Protein AF-A0AAV4C6N2-F1 (afdb_monomer_lite)

pLDDT: mean 76.66, std 11.69, range [44.59, 93.38]

Organism: NCBI:txid259542

Sequence (146 aa):
MDFPQVPILGSDDEKALKLAMALAFPQAPRVTCTRHYFSHSLADKVVLPKQEQQHFITQIFGDSGIIAHGVDQMDIADRIQHMAESIENRSVQKLIELMSPLLVENAKGLERPGLHFACPLWTNNNFESLNQFLKQALSWRSLKLI

Structure (mmCIF, N/CA/C/O backbone):
data_AF-A0AAV4C6N2-F1
#
_entry.id   AF-A0AAV4C6N2-F1
#
loop_
_atom_site.group_PDB
_atom_site.id
_atom_site.type_symbol
_atom_site.label_atom_id
_atom_site.label_alt_id
_atom_site.label_comp_id
_atom_site.label_asym_id
_atom_site.label_entity_id
_atom_site.label_seq_id
_atom_site.pdbx_PDB_ins_code
_atom_site.Cartn_x
_atom_site.Cartn_y
_atom_site.Cartn_z
_atom_site.occupancy
_atom_site.B_iso_or_equiv
_atom_site.auth_seq_id
_atom_site.auth_comp_id
_atom_site.auth_asym_id
_atom_site.auth_atom_id
_atom_site.pdbx_PDB_model_num
ATOM 1 N N . MET A 1 1 ? 5.198 -5.977 -31.277 1.00 44.59 1 MET A N 1
ATOM 2 C CA . MET A 1 1 ? 4.807 -5.716 -29.879 1.00 44.59 1 MET A CA 1
ATOM 3 C C . MET A 1 1 ? 6.078 -5.808 -29.067 1.00 44.59 1 MET A C 1
ATOM 5 O O . MET A 1 1 ? 6.596 -6.908 -28.919 1.00 44.59 1 MET A O 1
ATOM 9 N N . ASP A 1 2 ? 6.620 -4.673 -28.643 1.00 49.69 2 ASP A N 1
ATOM 10 C CA . ASP A 1 2 ? 7.798 -4.653 -27.780 1.00 49.69 2 ASP A CA 1
ATOM 11 C C . ASP A 1 2 ? 7.346 -4.983 -26.359 1.00 49.69 2 ASP A C 1
ATOM 13 O O . ASP A 1 2 ? 6.669 -4.191 -25.707 1.00 49.69 2 ASP A O 1
ATOM 17 N N . PHE A 1 3 ? 7.647 -6.198 -25.900 1.00 52.88 3 PHE A N 1
ATOM 18 C CA . PHE A 1 3 ? 7.467 -6.546 -24.495 1.00 52.88 3 PHE A CA 1
ATOM 19 C C . PHE A 1 3 ? 8.414 -5.681 -23.651 1.00 52.88 3 PHE A C 1
ATOM 21 O O . PHE A 1 3 ? 9.557 -5.463 -24.069 1.00 52.88 3 PHE A O 1
ATOM 28 N N . PRO A 1 4 ? 7.998 -5.204 -22.462 1.00 54.34 4 PRO A N 1
ATOM 29 C CA . PRO A 1 4 ? 8.933 -4.566 -21.547 1.00 54.34 4 PRO A CA 1
ATOM 30 C C . PRO A 1 4 ? 10.078 -5.549 -21.269 1.00 54.34 4 PRO A C 1
ATOM 32 O O . PRO A 1 4 ? 9.849 -6.653 -20.782 1.00 54.34 4 PRO A O 1
ATOM 35 N N . GLN A 1 5 ? 11.312 -5.161 -21.609 1.00 67.81 5 GLN A N 1
ATOM 36 C CA . GLN A 1 5 ? 12.485 -6.046 -21.538 1.00 67.81 5 GLN A CA 1
ATOM 37 C C . GLN A 1 5 ? 12.843 -6.485 -20.107 1.00 67.81 5 GLN A C 1
ATOM 39 O O . GLN A 1 5 ? 13.696 -7.350 -19.926 1.00 67.81 5 GLN A O 1
ATOM 44 N N . VAL A 1 6 ? 12.197 -5.909 -19.087 1.00 72.44 6 VAL A N 1
ATOM 45 C CA . VAL A 1 6 ? 12.435 -6.225 -17.678 1.00 72.44 6 VAL A CA 1
ATOM 46 C C . VAL A 1 6 ? 11.088 -6.381 -16.957 1.00 72.44 6 VAL A C 1
ATOM 48 O O . VAL A 1 6 ? 10.263 -5.466 -17.046 1.00 72.44 6 VAL A O 1
ATOM 51 N N . PRO A 1 7 ? 10.847 -7.501 -16.245 1.00 77.69 7 PRO A N 1
ATOM 52 C CA . PRO A 1 7 ? 9.608 -7.712 -15.503 1.00 77.69 7 PRO A CA 1
ATOM 53 C C . PRO A 1 7 ? 9.474 -6.717 -14.345 1.00 77.69 7 PRO A C 1
ATOM 55 O O . PRO A 1 7 ? 10.469 -6.218 -13.819 1.00 77.69 7 PRO A O 1
ATOM 58 N N . ILE A 1 8 ? 8.237 -6.465 -13.921 1.00 78.94 8 ILE A N 1
ATOM 59 C CA . ILE A 1 8 ? 7.955 -5.770 -12.661 1.00 78.94 8 ILE A CA 1
ATOM 60 C C . ILE A 1 8 ? 7.760 -6.799 -11.572 1.00 78.94 8 ILE A C 1
ATOM 62 O O . ILE A 1 8 ? 7.067 -7.799 -11.762 1.00 78.94 8 ILE A O 1
ATOM 66 N N . LEU A 1 9 ? 8.358 -6.521 -10.424 1.00 84.44 9 LEU A N 1
ATOM 67 C CA . LEU A 1 9 ? 8.285 -7.388 -9.267 1.00 84.44 9 LEU A CA 1
ATOM 68 C C . LEU A 1 9 ? 7.358 -6.766 -8.230 1.00 84.44 9 LEU A C 1
ATOM 70 O O . LEU A 1 9 ? 7.614 -5.673 -7.729 1.00 84.44 9 LEU A O 1
ATOM 74 N N . GLY A 1 10 ? 6.268 -7.465 -7.936 1.00 82.31 10 GLY A N 1
ATOM 75 C CA . GLY A 1 10 ? 5.329 -7.087 -6.891 1.00 82.31 10 GLY A CA 1
ATOM 76 C C . GLY A 1 10 ? 5.561 -7.904 -5.628 1.00 82.31 10 GLY A C 1
ATOM 77 O O . GLY A 1 10 ? 5.732 -9.121 -5.711 1.00 82.31 10 GLY A O 1
ATOM 78 N N . SER A 1 11 ? 5.547 -7.262 -4.462 1.00 84.69 11 SER A N 1
ATOM 79 C CA . SER A 1 11 ? 5.612 -7.960 -3.176 1.00 84.69 11 SER A CA 1
ATOM 80 C C . SER A 1 11 ? 4.870 -7.233 -2.065 1.00 84.69 11 SER A C 1
ATOM 82 O O . SER A 1 11 ? 4.560 -6.050 -2.175 1.00 84.69 11 SER A O 1
ATOM 84 N N . ASP A 1 12 ? 4.661 -7.906 -0.938 1.00 82.56 12 ASP A N 1
ATOM 85 C CA . ASP A 1 12 ? 4.350 -7.216 0.315 1.00 82.56 12 ASP A CA 1
ATOM 86 C C . ASP A 1 12 ? 5.583 -6.437 0.825 1.00 82.56 12 ASP A C 1
ATOM 88 O O . ASP A 1 12 ? 6.692 -6.568 0.287 1.00 82.56 12 ASP A O 1
ATOM 92 N N . ASP A 1 13 ? 5.401 -5.586 1.841 1.00 79.31 13 ASP A N 1
ATOM 93 C CA . ASP A 1 13 ? 6.483 -4.780 2.430 1.00 79.31 13 ASP A CA 1
ATOM 94 C C . ASP A 1 13 ? 7.396 -5.621 3.340 1.00 79.31 13 ASP A C 1
ATOM 96 O O . ASP A 1 13 ? 7.470 -5.426 4.551 1.00 79.31 13 ASP A O 1
ATOM 100 N N . GLU A 1 14 ? 8.084 -6.602 2.754 1.00 83.19 14 GLU A N 1
ATOM 101 C CA . GLU A 1 14 ? 8.991 -7.489 3.473 1.00 83.19 14 GLU A CA 1
ATOM 102 C C . GLU A 1 14 ? 10.451 -7.201 3.107 1.00 83.19 14 GLU A C 1
ATOM 104 O O . GLU A 1 14 ? 10.887 -7.364 1.963 1.00 83.19 14 GLU A O 1
ATOM 109 N N . LYS A 1 15 ? 11.245 -6.797 4.105 1.00 83.88 15 LYS A N 1
ATOM 110 C CA . LYS A 1 15 ? 12.639 -6.369 3.913 1.00 83.88 15 LYS A CA 1
ATOM 111 C C . LYS A 1 15 ? 13.504 -7.431 3.229 1.00 83.88 15 LYS A C 1
ATOM 113 O O . LYS A 1 15 ? 14.276 -7.096 2.333 1.00 83.88 15 LYS A O 1
ATOM 118 N N . ALA A 1 16 ? 13.392 -8.692 3.650 1.00 87.50 16 ALA A N 1
ATOM 119 C CA . ALA A 1 16 ? 14.188 -9.785 3.094 1.00 87.50 16 ALA A CA 1
ATOM 120 C C . ALA A 1 16 ? 13.874 -10.003 1.608 1.00 87.50 16 ALA A C 1
ATOM 122 O O . ALA A 1 16 ? 14.786 -10.085 0.785 1.00 87.50 16 ALA A O 1
ATOM 123 N N . LEU A 1 17 ? 12.587 -9.999 1.256 1.00 87.50 17 LEU A N 1
ATOM 124 C CA . LEU A 1 17 ? 12.138 -10.168 -0.117 1.00 87.50 17 LEU A CA 1
ATOM 125 C C . LEU A 1 17 ? 12.560 -8.982 -0.997 1.00 87.50 17 LEU A C 1
ATOM 127 O O . LEU A 1 17 ? 13.098 -9.187 -2.083 1.00 87.50 17 LEU A O 1
ATOM 131 N N . LYS A 1 18 ? 12.428 -7.742 -0.500 1.00 86.75 18 LYS A N 1
ATOM 132 C CA . LYS A 1 18 ? 12.909 -6.525 -1.185 1.00 86.75 18 LYS A CA 1
ATOM 133 C 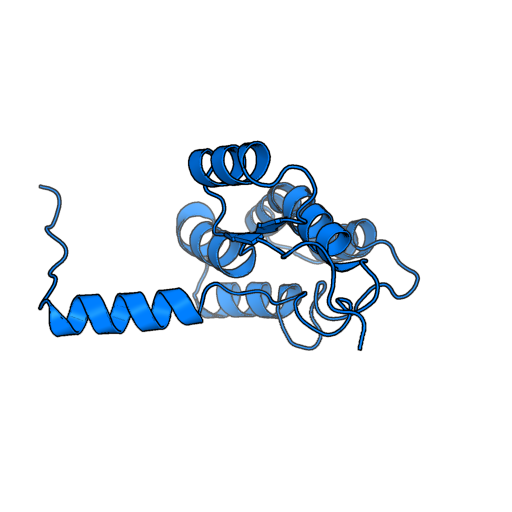C . LYS A 1 18 ? 14.399 -6.586 -1.516 1.00 86.75 18 LYS A C 1
ATOM 135 O O . LYS A 1 18 ? 14.792 -6.185 -2.614 1.00 86.75 18 LYS A O 1
ATOM 140 N N . LEU A 1 19 ? 15.216 -7.091 -0.591 1.00 88.69 19 LEU A N 1
A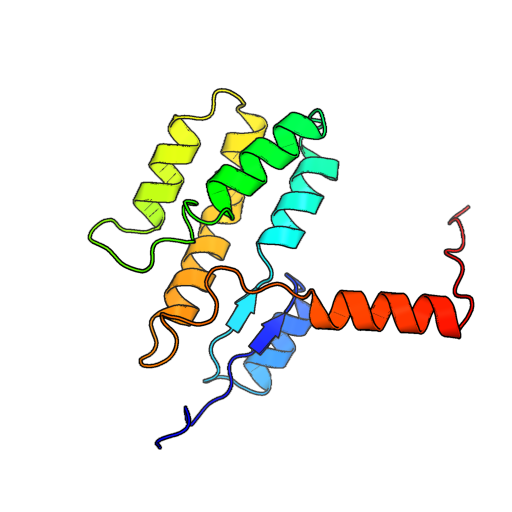TOM 141 C CA . LEU A 1 19 ? 16.653 -7.282 -0.802 1.00 88.69 19 LEU A CA 1
ATOM 142 C C . LEU A 1 19 ? 16.932 -8.386 -1.824 1.00 88.69 19 LEU A C 1
ATOM 144 O O . LEU A 1 19 ? 17.711 -8.166 -2.747 1.00 88.69 19 LEU A O 1
ATOM 148 N N . ALA A 1 20 ? 16.271 -9.539 -1.705 1.00 91.75 20 ALA A N 1
ATOM 149 C CA . ALA A 1 20 ? 16.436 -10.647 -2.644 1.00 91.75 20 ALA A CA 1
ATOM 150 C C . ALA A 1 20 ? 16.079 -10.235 -4.081 1.00 91.75 20 ALA A C 1
ATOM 152 O O . ALA A 1 20 ? 16.844 -10.496 -5.008 1.00 91.75 20 ALA A O 1
ATOM 153 N N . MET A 1 21 ? 14.967 -9.517 -4.261 1.00 90.19 21 MET A N 1
ATOM 154 C CA . MET A 1 21 ? 14.561 -8.982 -5.562 1.00 90.19 21 MET A CA 1
ATOM 155 C C . MET A 1 21 ? 15.558 -7.953 -6.102 1.00 90.19 21 MET A C 1
ATOM 157 O O . MET A 1 21 ? 15.874 -7.991 -7.286 1.00 90.19 21 MET A O 1
ATOM 161 N N . ALA A 1 22 ? 16.093 -7.068 -5.250 1.00 89.12 22 ALA A N 1
ATOM 162 C CA . ALA A 1 22 ? 17.104 -6.090 -5.660 1.00 89.12 22 ALA A CA 1
ATOM 163 C C . ALA A 1 22 ? 18.399 -6.753 -6.148 1.00 89.12 22 ALA A C 1
ATOM 165 O O . ALA A 1 22 ? 19.011 -6.287 -7.104 1.00 89.12 22 ALA A O 1
ATOM 166 N N . LEU A 1 23 ? 18.812 -7.835 -5.482 1.00 92.50 23 LEU A N 1
ATOM 167 C CA . LEU A 1 23 ? 20.009 -8.594 -5.833 1.00 92.50 23 LEU A CA 1
ATOM 168 C C . LEU A 1 23 ? 19.813 -9.403 -7.119 1.00 92.50 23 LEU A C 1
ATOM 170 O O . LEU A 1 23 ? 20.698 -9.418 -7.969 1.00 92.50 23 LEU A O 1
ATOM 174 N N . ALA A 1 24 ? 18.662 -10.064 -7.268 1.00 93.38 24 ALA A N 1
ATOM 175 C CA . ALA A 1 24 ? 18.375 -10.921 -8.417 1.00 93.38 24 ALA A CA 1
ATOM 176 C C . ALA A 1 24 ? 18.005 -10.129 -9.683 1.00 93.38 24 ALA A C 1
ATOM 178 O O . ALA A 1 24 ? 18.342 -10.542 -10.791 1.00 93.38 24 ALA A O 1
ATOM 179 N N . PHE A 1 25 ? 17.326 -8.988 -9.528 1.00 90.31 25 PHE A N 1
ATOM 180 C CA . PHE A 1 25 ? 16.786 -8.191 -10.629 1.00 90.31 25 PHE A CA 1
ATOM 181 C C . PHE A 1 25 ? 17.018 -6.686 -10.400 1.00 90.31 25 PHE A C 1
ATOM 183 O O . PHE A 1 25 ? 16.067 -5.922 -10.225 1.00 90.31 25 PHE A O 1
ATOM 190 N N . PRO A 1 26 ? 18.274 -6.212 -10.437 1.00 88.19 26 PRO A N 1
ATOM 191 C CA . PRO A 1 26 ? 18.624 -4.837 -10.061 1.00 88.19 26 PRO A CA 1
ATOM 192 C C . PRO A 1 26 ? 17.991 -3.755 -10.950 1.00 88.19 26 PRO A C 1
ATOM 194 O O . PRO A 1 26 ? 17.881 -2.605 -10.537 1.00 88.19 26 PRO A O 1
ATOM 197 N N . GLN A 1 27 ? 17.573 -4.105 -12.170 1.00 85.44 27 GLN A N 1
ATOM 198 C CA . GLN A 1 27 ? 16.941 -3.180 -13.122 1.00 85.44 27 GLN A CA 1
ATOM 199 C C . GLN A 1 27 ? 15.405 -3.270 -13.136 1.00 85.44 27 GLN A C 1
ATOM 201 O O . GLN A 1 27 ? 14.742 -2.473 -13.819 1.00 85.44 27 GLN A O 1
ATOM 206 N N . ALA A 1 28 ? 14.834 -4.248 -12.422 1.00 85.50 28 ALA A N 1
ATOM 207 C CA . ALA A 1 28 ? 13.395 -4.453 -12.364 1.00 85.50 28 ALA A CA 1
ATOM 208 C C . ALA A 1 28 ? 12.743 -3.398 -11.462 1.00 85.50 28 ALA A C 1
ATOM 210 O O . ALA A 1 28 ? 13.185 -3.206 -10.325 1.00 85.50 28 ALA A O 1
ATOM 211 N N . PRO A 1 29 ? 11.681 -2.718 -11.927 1.00 79.00 29 PRO A N 1
ATOM 212 C CA . PRO A 1 29 ? 10.852 -1.919 -11.046 1.00 79.00 29 PRO A CA 1
ATOM 213 C C . PRO A 1 29 ? 10.222 -2.824 -10.004 1.00 79.00 29 PRO A C 1
ATOM 215 O O . PRO A 1 29 ? 9.858 -3.972 -10.279 1.00 79.00 29 PRO A O 1
ATOM 218 N N . ARG A 1 30 ? 10.064 -2.269 -8.811 1.00 82.38 30 ARG A N 1
ATOM 219 C CA . ARG A 1 30 ? 9.431 -2.955 -7.699 1.00 82.38 30 ARG A CA 1
ATOM 220 C C . ARG A 1 30 ? 8.198 -2.177 -7.302 1.00 82.38 30 ARG A C 1
ATOM 222 O O . ARG A 1 30 ? 8.235 -0.951 -7.254 1.00 82.38 30 ARG A O 1
ATOM 229 N N . VAL A 1 31 ? 7.134 -2.902 -7.007 1.00 80.19 31 VAL A N 1
ATOM 230 C CA . VAL A 1 31 ? 5.899 -2.344 -6.469 1.00 80.19 31 VAL A CA 1
ATOM 231 C C . VAL A 1 31 ? 5.557 -3.087 -5.187 1.00 80.19 31 VAL A C 1
ATOM 233 O O . VAL A 1 31 ? 5.633 -4.312 -5.115 1.00 80.19 31 VAL A O 1
ATOM 236 N N . THR A 1 32 ? 5.233 -2.338 -4.143 1.00 81.06 32 THR A N 1
ATOM 237 C CA . THR A 1 32 ? 4.829 -2.901 -2.853 1.00 81.06 32 THR A CA 1
ATOM 238 C C . THR A 1 32 ? 3.303 -2.937 -2.770 1.00 81.06 32 THR A C 1
ATOM 240 O O . THR A 1 32 ? 2.652 -1.991 -3.208 1.00 81.06 32 THR A O 1
ATOM 243 N N . CYS A 1 33 ? 2.691 -3.958 -2.167 1.00 82.38 33 CYS A N 1
ATOM 244 C CA . CYS A 1 33 ? 1.258 -3.917 -1.873 1.00 82.38 33 CYS A CA 1
ATOM 245 C C . CYS A 1 33 ? 0.967 -2.914 -0.742 1.00 82.38 33 CYS A C 1
ATOM 247 O O . CYS A 1 33 ? 0.947 -3.248 0.444 1.00 82.38 33 CYS A O 1
ATOM 249 N N . THR A 1 34 ? 0.730 -1.655 -1.102 1.00 78.44 34 THR A N 1
ATOM 250 C CA . THR A 1 34 ? 0.466 -0.576 -0.139 1.00 78.44 34 THR A CA 1
ATOM 251 C C . THR A 1 34 ? -0.934 -0.659 0.465 1.00 78.44 34 THR A C 1
ATOM 253 O O . THR A 1 34 ? -1.122 -0.259 1.613 1.00 78.44 34 THR A O 1
ATOM 256 N N . ARG A 1 35 ? -1.908 -1.255 -0.236 1.00 80.56 35 ARG A N 1
ATOM 257 C CA . ARG A 1 35 ? -3.272 -1.452 0.284 1.00 80.56 35 ARG A CA 1
ATOM 258 C C . ARG A 1 35 ? -3.311 -2.391 1.492 1.00 80.56 35 ARG A C 1
ATOM 260 O O . ARG A 1 35 ? -3.943 -2.050 2.493 1.00 80.56 35 ARG A O 1
ATOM 267 N N . HIS A 1 36 ? -2.631 -3.541 1.433 1.00 77.69 36 HIS A N 1
ATOM 268 C CA . HIS A 1 36 ? -2.561 -4.464 2.574 1.00 77.69 36 HIS A CA 1
ATOM 269 C C . HIS A 1 36 ? -1.783 -3.863 3.736 1.00 77.69 36 HIS A C 1
ATOM 271 O O . HIS A 1 36 ? -2.239 -3.933 4.876 1.00 77.69 36 HIS A O 1
ATOM 277 N N . TYR A 1 37 ? -0.668 -3.189 3.449 1.00 78.62 37 TYR A N 1
ATOM 278 C CA . TYR A 1 37 ? 0.107 -2.504 4.477 1.00 78.62 37 TYR A CA 1
ATOM 279 C C . TYR A 1 37 ? -0.721 -1.448 5.235 1.00 78.62 37 TYR A C 1
ATOM 281 O O . TYR A 1 37 ? -0.693 -1.413 6.469 1.00 78.62 37 TYR A O 1
ATOM 289 N N . PHE A 1 38 ? -1.498 -0.623 4.520 1.00 81.94 38 PHE A N 1
ATOM 290 C CA . PHE A 1 38 ? -2.366 0.380 5.146 1.00 81.94 38 PHE A CA 1
ATOM 291 C C . PHE A 1 38 ? -3.511 -0.262 5.927 1.00 81.94 38 PHE A C 1
ATOM 293 O O . PHE A 1 38 ? -3.765 0.131 7.061 1.00 81.94 38 PHE A O 1
ATOM 300 N N . SER A 1 39 ? -4.167 -1.275 5.354 1.00 79.50 39 SER A N 1
ATOM 301 C CA . SER A 1 39 ? -5.303 -1.954 5.991 1.00 79.50 39 SER A CA 1
ATOM 302 C C . SER A 1 39 ? -4.896 -2.618 7.310 1.00 79.50 39 SER A C 1
ATOM 304 O O . SER A 1 39 ? -5.567 -2.427 8.322 1.00 79.50 39 SER A O 1
ATOM 306 N N . HIS A 1 40 ? -3.760 -3.325 7.335 1.00 79.69 40 HIS A N 1
ATOM 307 C CA . HIS A 1 40 ? -3.212 -3.888 8.571 1.00 79.69 40 HIS A CA 1
ATOM 308 C C . HIS A 1 40 ? -2.800 -2.793 9.557 1.00 79.69 40 HIS A C 1
ATOM 310 O O . HIS A 1 40 ? -3.147 -2.854 10.732 1.00 79.69 40 HIS A O 1
ATOM 316 N N . SER A 1 41 ? -2.126 -1.740 9.089 1.00 80.81 41 SER A N 1
ATOM 317 C CA . SER A 1 41 ? -1.700 -0.653 9.974 1.00 80.81 41 SER A CA 1
ATOM 318 C C . SER A 1 41 ? -2.876 0.112 10.593 1.00 80.81 41 SER A C 1
ATOM 320 O O . SER A 1 41 ? -2.786 0.509 11.752 1.00 80.81 41 SER A O 1
ATOM 322 N N . LEU A 1 42 ? -3.987 0.293 9.873 1.00 78.44 42 LEU A N 1
ATOM 323 C CA . LEU A 1 42 ? -5.212 0.879 10.422 1.00 78.44 42 LEU A CA 1
ATOM 324 C C . LEU A 1 42 ? -5.843 -0.015 11.493 1.00 78.44 42 LEU A C 1
ATOM 326 O O . LEU A 1 42 ? -6.225 0.486 12.553 1.00 78.44 42 LEU A O 1
ATOM 330 N N . ALA A 1 43 ? -5.931 -1.320 11.226 1.00 77.94 43 ALA A N 1
ATOM 331 C CA . ALA A 1 43 ? -6.503 -2.289 12.153 1.00 77.94 43 ALA A CA 1
ATOM 332 C C . ALA A 1 43 ? -5.671 -2.425 13.439 1.00 77.94 43 ALA A C 1
ATOM 334 O O . ALA A 1 43 ? -6.237 -2.432 14.532 1.00 77.94 43 ALA A O 1
ATOM 335 N N . ASP A 1 44 ? -4.343 -2.470 13.311 1.00 78.00 44 ASP A N 1
ATOM 336 C CA . ASP A 1 44 ? -3.441 -2.774 14.424 1.00 78.00 44 ASP A CA 1
ATOM 337 C C . ASP A 1 44 ? -3.014 -1.530 15.214 1.00 78.00 44 ASP A C 1
ATOM 339 O O . ASP A 1 44 ? -2.791 -1.613 16.422 1.00 78.00 44 ASP A O 1
ATOM 343 N N . LYS A 1 45 ? -2.863 -0.371 14.552 1.00 77.06 45 LYS A N 1
ATOM 344 C CA . LYS A 1 45 ? -2.212 0.812 15.151 1.00 77.06 45 LYS A CA 1
ATOM 345 C C . LYS A 1 45 ? -3.149 1.985 15.425 1.00 77.06 45 LYS A C 1
ATOM 347 O O . LYS A 1 45 ? -2.787 2.838 16.232 1.00 77.06 45 LYS A O 1
ATOM 352 N N . VAL A 1 46 ? -4.305 2.072 14.757 1.00 76.00 46 VAL A N 1
ATOM 353 C CA . VAL A 1 46 ? -5.141 3.292 14.782 1.00 76.00 46 VAL A CA 1
ATOM 354 C C . VAL A 1 46 ? -6.511 3.095 15.451 1.00 76.00 46 VAL A C 1
ATOM 356 O O . VAL A 1 46 ? -7.168 4.081 15.752 1.00 76.00 46 VAL A O 1
ATOM 359 N N . VAL A 1 47 ? -6.910 1.860 15.788 1.00 78.12 47 VAL A N 1
ATOM 360 C CA . VAL A 1 47 ? -8.152 1.516 16.529 1.00 78.12 47 VAL A CA 1
ATOM 361 C C . VAL A 1 47 ? -9.362 2.350 16.079 1.00 78.12 47 VAL A C 1
ATOM 363 O O . VAL A 1 47 ? -9.970 3.088 16.850 1.00 78.12 47 VAL A O 1
ATOM 366 N N . LEU A 1 48 ? -9.709 2.236 14.798 1.00 82.50 48 LEU A N 1
ATOM 367 C CA . LEU A 1 48 ? -10.893 2.884 14.230 1.00 82.50 48 LEU A CA 1
ATOM 368 C C . LEU A 1 48 ? -12.044 1.899 14.040 1.00 82.50 48 LEU A C 1
ATOM 370 O O . LEU A 1 48 ? -11.799 0.708 13.811 1.00 82.50 48 LEU A O 1
ATOM 374 N N . PRO A 1 49 ? -13.298 2.376 14.014 1.00 86.00 49 PRO A N 1
ATOM 375 C CA . PRO A 1 49 ? -14.412 1.602 13.488 1.00 86.00 49 PRO A CA 1
ATOM 376 C C . PRO A 1 49 ? -14.128 1.123 12.059 1.00 86.00 49 PRO A C 1
ATOM 378 O O . PRO A 1 49 ? -13.589 1.862 11.235 1.00 86.00 49 PRO A O 1
ATOM 381 N N . LYS A 1 50 ? -14.548 -0.103 11.721 1.00 83.50 50 LYS A N 1
ATOM 382 C CA . LYS A 1 50 ? -14.334 -0.683 10.378 1.00 83.50 50 LYS A CA 1
ATOM 383 C C . LYS A 1 50 ? -14.838 0.212 9.241 1.00 83.50 50 LYS A C 1
ATOM 385 O O . LYS A 1 50 ? -14.232 0.246 8.177 1.00 83.50 50 LYS A O 1
ATOM 390 N N . GLN A 1 51 ? -15.937 0.929 9.466 1.00 87.12 51 GLN A N 1
ATOM 391 C CA . GLN A 1 51 ? -16.514 1.836 8.477 1.00 87.12 51 GLN A CA 1
ATOM 392 C C . GLN A 1 51 ? -15.589 3.024 8.178 1.00 87.12 51 GLN A C 1
ATOM 394 O O . GLN A 1 51 ? -15.408 3.372 7.014 1.00 87.12 51 GLN A O 1
ATOM 399 N N . GLU A 1 52 ? -14.949 3.593 9.201 1.00 85.44 52 GLU A N 1
ATOM 400 C CA . GLU A 1 52 ? -13.961 4.665 9.034 1.00 85.44 52 GLU A CA 1
ATOM 401 C C . GLU A 1 52 ? -12.682 4.149 8.374 1.00 85.44 52 GLU A C 1
ATOM 403 O O . GLU A 1 52 ? -12.155 4.788 7.468 1.00 85.44 52 GLU A O 1
ATOM 408 N N . GLN A 1 53 ? -12.221 2.949 8.745 1.00 84.69 53 GLN A N 1
ATOM 409 C CA . GLN A 1 53 ? -11.084 2.316 8.065 1.00 84.69 53 GLN A CA 1
ATOM 410 C C . GLN A 1 53 ? -11.354 2.174 6.562 1.00 84.69 53 GLN A C 1
ATOM 412 O O . GLN A 1 53 ? -10.524 2.556 5.738 1.00 84.69 53 GLN A O 1
ATOM 417 N N . GLN A 1 54 ? -12.539 1.673 6.198 1.00 85.38 54 GLN A N 1
ATOM 418 C CA . GLN A 1 54 ? -12.934 1.514 4.802 1.00 85.38 54 GLN A CA 1
ATOM 419 C C . GLN A 1 54 ? -13.058 2.861 4.081 1.00 85.38 54 GLN A C 1
ATOM 421 O O . GLN A 1 54 ? -12.703 2.951 2.904 1.00 85.38 54 GLN A O 1
ATOM 426 N N . HIS A 1 55 ? -13.528 3.903 4.771 1.00 87.69 55 HIS A N 1
ATOM 427 C CA . HIS A 1 55 ? -13.575 5.257 4.230 1.00 87.69 55 HIS A CA 1
ATOM 428 C C . HIS A 1 55 ? -12.173 5.740 3.829 1.00 87.69 55 HIS A C 1
ATOM 430 O O . HIS A 1 55 ? -11.965 6.065 2.660 1.00 87.69 55 HIS A O 1
ATOM 436 N N . PHE A 1 56 ? -11.189 5.668 4.732 1.00 84.44 56 PHE A N 1
ATOM 437 C CA . PHE A 1 56 ? -9.809 6.076 4.435 1.00 84.44 56 PHE A CA 1
ATOM 438 C C . PHE A 1 56 ? -9.148 5.210 3.358 1.00 84.44 56 PHE A C 1
ATOM 440 O O . PHE A 1 56 ? -8.487 5.730 2.460 1.00 84.44 56 PHE A O 1
ATOM 447 N N . ILE A 1 57 ? -9.361 3.889 3.392 1.00 84.38 57 ILE A N 1
ATOM 448 C CA . ILE A 1 57 ? -8.871 2.986 2.340 1.00 84.38 57 ILE A CA 1
ATOM 449 C C . ILE A 1 57 ? -9.433 3.404 0.977 1.00 84.38 57 ILE A C 1
A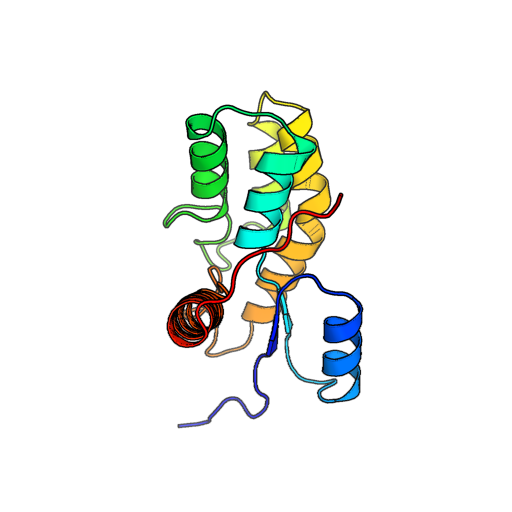TOM 451 O O . ILE A 1 57 ? -8.702 3.409 -0.006 1.00 84.38 57 ILE A O 1
ATOM 455 N N . THR A 1 58 ? -10.710 3.776 0.904 1.00 84.38 58 THR A N 1
ATOM 456 C CA . THR A 1 58 ? -11.352 4.178 -0.356 1.00 84.38 58 THR A CA 1
ATOM 457 C C . THR A 1 58 ? -10.868 5.551 -0.829 1.00 84.38 58 THR A C 1
ATOM 459 O O . THR A 1 58 ? -10.677 5.744 -2.024 1.00 84.38 58 THR A O 1
ATOM 462 N N . GLN A 1 59 ? -10.597 6.493 0.078 1.00 83.12 59 GLN A N 1
ATOM 463 C CA . GLN A 1 59 ? -10.023 7.794 -0.291 1.00 83.12 59 GLN A CA 1
ATOM 464 C C . GLN A 1 59 ? -8.619 7.672 -0.898 1.00 83.12 59 GLN A C 1
ATOM 466 O O . GLN A 1 59 ? -8.273 8.408 -1.820 1.00 83.12 59 GLN A O 1
ATOM 471 N N . ILE A 1 60 ? -7.810 6.725 -0.419 1.00 79.00 60 ILE A N 1
ATOM 472 C CA . ILE A 1 60 ? -6.458 6.516 -0.946 1.00 79.00 60 ILE A CA 1
ATOM 473 C C . ILE A 1 60 ? -6.496 5.621 -2.186 1.00 79.00 60 ILE A C 1
ATOM 475 O O . ILE A 1 60 ? -5.976 6.009 -3.229 1.00 79.00 60 ILE A O 1
ATOM 479 N N . PHE A 1 61 ? -7.124 4.447 -2.072 1.00 79.94 61 PHE A N 1
ATOM 480 C CA . PHE A 1 61 ? -7.044 3.333 -3.024 1.00 79.94 61 PHE A CA 1
ATOM 481 C C . PHE A 1 61 ? -8.347 3.060 -3.798 1.00 79.94 61 PHE A C 1
ATOM 483 O O . PHE A 1 61 ? -8.463 2.013 -4.429 1.00 79.94 61 PHE A O 1
ATOM 490 N N . GLY A 1 62 ? -9.365 3.914 -3.708 1.00 75.50 62 GLY A N 1
ATOM 491 C CA . GLY A 1 62 ? -10.589 3.776 -4.505 1.00 75.50 62 GLY A CA 1
ATOM 492 C C . GLY A 1 62 ? -10.395 4.213 -5.957 1.00 75.50 62 GLY A C 1
ATOM 493 O O . GLY A 1 62 ? -9.352 4.754 -6.311 1.00 75.50 62 GLY A O 1
ATOM 494 N N . ASP A 1 63 ? -11.426 4.032 -6.784 1.00 71.31 63 ASP A N 1
ATOM 495 C CA . ASP A 1 63 ? -11.401 4.360 -8.223 1.00 71.31 63 ASP A CA 1
ATOM 496 C C . ASP A 1 63 ? -11.166 5.855 -8.509 1.00 71.31 63 ASP A C 1
ATOM 498 O O . ASP A 1 63 ? -10.662 6.222 -9.565 1.00 71.31 63 ASP A O 1
ATOM 502 N N . SER A 1 64 ? -11.500 6.718 -7.546 1.00 68.00 64 SER A N 1
ATOM 503 C CA . SER A 1 64 ? -11.212 8.159 -7.543 1.00 68.00 64 SER A CA 1
ATOM 504 C C . SER A 1 64 ? -10.186 8.547 -6.470 1.00 68.00 64 SER A C 1
ATOM 506 O O . SER A 1 64 ? -10.165 9.682 -5.994 1.00 68.00 64 SER A O 1
ATOM 508 N N . GLY A 1 65 ? -9.405 7.576 -5.995 1.00 70.25 65 GLY A N 1
ATOM 509 C CA . GLY A 1 65 ? -8.443 7.760 -4.920 1.00 70.25 65 GLY A CA 1
ATOM 510 C C . GLY A 1 65 ? -7.167 8.469 -5.373 1.00 70.25 65 GLY A C 1
ATOM 511 O O . GLY A 1 65 ? -6.914 8.686 -6.562 1.00 70.25 65 GLY A O 1
ATOM 512 N N . ILE A 1 66 ? -6.308 8.805 -4.412 1.00 72.06 66 ILE A N 1
ATOM 513 C CA . ILE A 1 66 ? -5.033 9.494 -4.678 1.00 72.06 66 ILE A CA 1
ATOM 514 C C . ILE A 1 66 ? -4.165 8.728 -5.666 1.00 72.06 66 ILE A C 1
ATOM 516 O O . ILE A 1 66 ? -3.554 9.317 -6.549 1.00 72.06 66 ILE A O 1
ATOM 520 N N . ILE A 1 67 ? -4.135 7.408 -5.560 1.00 71.00 67 ILE A N 1
ATOM 521 C CA . ILE A 1 67 ? -3.315 6.600 -6.460 1.00 71.00 67 ILE A CA 1
ATOM 522 C C . ILE A 1 67 ? -3.999 6.312 -7.805 1.00 71.00 67 ILE A C 1
ATOM 524 O O . ILE A 1 67 ? -3.314 5.918 -8.740 1.00 71.00 67 ILE A O 1
ATOM 528 N N . ALA A 1 68 ? -5.317 6.511 -7.938 1.00 62.28 68 ALA A N 1
ATOM 529 C CA . ALA A 1 68 ? -6.065 6.125 -9.140 1.00 62.28 68 ALA A CA 1
ATOM 530 C C . ALA A 1 68 ? -5.836 7.061 -10.334 1.00 62.28 68 ALA A C 1
ATOM 532 O O . ALA A 1 68 ? -5.801 6.612 -11.479 1.00 62.28 68 ALA A O 1
ATOM 533 N N . HIS A 1 69 ? -5.635 8.353 -10.077 1.00 57.50 69 HIS A N 1
ATOM 534 C CA . HIS A 1 69 ? -5.310 9.311 -11.129 1.00 57.50 69 HIS A CA 1
ATOM 535 C C . HIS A 1 69 ? -3.800 9.302 -11.364 1.00 57.50 69 HIS A C 1
ATOM 537 O O . HIS A 1 69 ? -3.038 9.871 -10.580 1.00 57.50 69 HIS A O 1
ATOM 543 N N . GLY A 1 70 ? -3.370 8.598 -12.410 1.00 55.34 70 GLY A N 1
ATOM 544 C CA . GLY A 1 70 ? -1.993 8.646 -12.882 1.00 55.34 70 GLY A CA 1
ATOM 545 C C . GLY A 1 70 ? -1.621 10.056 -13.346 1.00 55.34 70 GLY A C 1
ATOM 546 O O . GLY A 1 70 ? -2.364 10.659 -14.105 1.00 55.34 70 GLY A O 1
ATOM 547 N N . VAL A 1 71 ? -0.475 10.539 -12.861 1.00 51.97 71 VAL A N 1
ATOM 548 C CA . VAL A 1 71 ? 0.426 11.571 -13.424 1.00 51.97 71 VAL A CA 1
ATOM 549 C C . VAL A 1 71 ? -0.192 12.843 -14.048 1.00 51.97 71 VAL A C 1
ATOM 551 O O . VAL A 1 71 ? 0.448 13.476 -14.883 1.00 51.97 71 VAL A O 1
ATOM 554 N N . ASP A 1 72 ? -1.392 13.275 -13.664 1.00 50.88 72 ASP A N 1
ATOM 555 C CA . ASP A 1 72 ? -1.883 14.608 -14.039 1.00 50.88 72 ASP A CA 1
ATOM 556 C C . ASP A 1 72 ? -1.329 15.672 -13.079 1.00 50.88 72 ASP A C 1
ATOM 558 O O . ASP A 1 72 ? -1.610 15.612 -11.886 1.00 50.88 72 ASP A O 1
ATOM 562 N N . GLN A 1 73 ? -0.555 16.614 -13.646 1.00 49.47 73 GLN A N 1
ATOM 563 C CA . GLN A 1 73 ? -0.009 17.926 -13.209 1.00 49.47 73 GLN A CA 1
ATOM 564 C C . GLN A 1 73 ? 0.387 18.209 -11.739 1.00 49.47 73 GLN A C 1
ATOM 566 O O . GLN A 1 73 ? 1.286 19.023 -11.536 1.00 49.47 73 GLN A O 1
ATOM 571 N N . MET A 1 74 ? -0.217 17.586 -10.729 1.00 58.66 74 MET A N 1
ATOM 572 C CA . MET A 1 74 ? 0.200 17.657 -9.326 1.00 58.66 74 MET A CA 1
ATOM 573 C C . MET A 1 74 ? 1.050 16.442 -8.956 1.00 58.66 74 MET A C 1
ATOM 575 O O . MET A 1 74 ? 0.679 15.302 -9.250 1.00 58.66 74 MET A O 1
ATOM 579 N N . ASP A 1 75 ? 2.161 16.684 -8.257 1.00 77.06 75 ASP A N 1
ATOM 580 C CA . ASP A 1 75 ? 2.986 15.624 -7.679 1.00 77.06 75 ASP A CA 1
ATOM 581 C C . ASP A 1 75 ? 2.110 14.750 -6.762 1.00 77.06 75 ASP A C 1
ATOM 583 O O . ASP A 1 75 ? 1.279 15.241 -5.990 1.00 77.06 75 ASP A O 1
ATOM 587 N N . ILE A 1 76 ? 2.268 13.426 -6.839 1.00 77.62 76 ILE A N 1
ATOM 588 C CA . ILE A 1 76 ? 1.581 12.505 -5.930 1.00 77.62 76 ILE A CA 1
ATOM 589 C C . ILE A 1 76 ? 1.900 12.841 -4.467 1.00 77.62 76 ILE A C 1
ATOM 591 O O . ILE A 1 76 ? 1.039 12.670 -3.604 1.00 77.62 76 ILE A O 1
ATOM 595 N N . ALA A 1 77 ? 3.094 13.379 -4.194 1.00 79.19 77 ALA A N 1
ATOM 596 C CA . ALA A 1 77 ? 3.465 13.887 -2.880 1.00 79.19 77 ALA A CA 1
ATOM 597 C C . ALA A 1 77 ? 2.516 15.002 -2.403 1.00 79.19 77 ALA A C 1
ATOM 599 O O . ALA A 1 77 ? 1.996 14.916 -1.289 1.00 79.19 77 ALA A O 1
ATOM 600 N N . ASP A 1 78 ? 2.206 15.977 -3.263 1.00 83.06 78 ASP A N 1
ATOM 601 C CA . ASP A 1 78 ? 1.311 17.095 -2.938 1.00 83.06 78 ASP A CA 1
ATOM 602 C C . ASP A 1 78 ? -0.116 1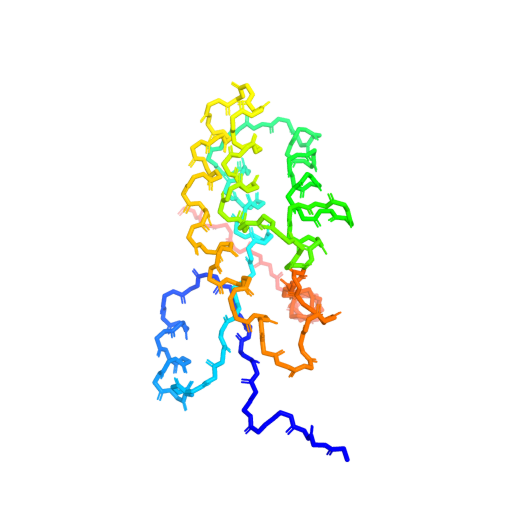6.614 -2.666 1.00 83.06 78 ASP A C 1
ATOM 604 O O . ASP A 1 78 ? -0.794 17.117 -1.768 1.00 83.06 78 ASP A O 1
ATOM 608 N N . ARG A 1 79 ? -0.581 15.608 -3.418 1.00 81.25 79 ARG A N 1
ATOM 609 C CA . ARG A 1 79 ? -1.913 15.009 -3.239 1.00 81.25 79 ARG A CA 1
ATOM 610 C C . ARG A 1 79 ? -2.018 14.236 -1.928 1.00 81.25 79 ARG A C 1
ATOM 612 O O . ARG A 1 79 ? -3.036 14.331 -1.244 1.00 81.25 79 ARG A O 1
ATOM 619 N N . ILE A 1 80 ? -0.971 13.491 -1.569 1.00 83.12 80 ILE A N 1
ATOM 620 C CA . ILE A 1 80 ? -0.894 12.804 -0.275 1.00 83.12 80 ILE A CA 1
ATOM 621 C C . ILE A 1 80 ? -0.900 13.829 0.863 1.00 83.12 80 ILE A C 1
ATOM 623 O O . ILE A 1 80 ? -1.632 13.639 1.834 1.00 83.12 80 ILE A O 1
ATOM 627 N N . GLN A 1 81 ? -0.145 14.923 0.724 1.00 84.69 81 GLN A N 1
ATOM 628 C CA . GLN A 1 81 ? -0.107 15.994 1.717 1.00 84.69 81 GLN A CA 1
ATOM 629 C C . GLN A 1 81 ? -1.477 16.667 1.891 1.00 84.69 81 GLN A C 1
ATOM 631 O O . GLN A 1 81 ? -1.975 16.726 3.012 1.00 84.69 81 GLN A O 1
ATOM 636 N N . HIS A 1 82 ? -2.129 17.092 0.805 1.00 84.75 82 HIS A N 1
ATOM 637 C CA . HIS A 1 82 ? -3.453 17.726 0.871 1.00 84.75 82 HIS A CA 1
ATOM 638 C C . HIS A 1 82 ? -4.497 16.825 1.541 1.00 84.75 82 HIS A C 1
ATOM 640 O O . HIS A 1 82 ? -5.314 17.287 2.337 1.00 84.75 82 HIS A O 1
ATOM 646 N N . MET A 1 83 ? -4.474 15.521 1.254 1.00 82.94 83 MET A N 1
ATOM 647 C CA . MET A 1 83 ? -5.369 14.589 1.933 1.00 82.94 83 MET A CA 1
ATOM 648 C C . MET A 1 83 ? -5.015 14.454 3.412 1.00 82.94 83 MET A C 1
ATOM 650 O O . MET A 1 83 ? -5.919 14.494 4.241 1.00 82.94 83 MET A O 1
ATOM 654 N N . ALA A 1 84 ? -3.734 14.304 3.756 1.00 84.50 84 ALA A N 1
ATOM 655 C CA . ALA A 1 84 ? -3.304 14.217 5.148 1.00 84.50 84 ALA A CA 1
ATOM 656 C C . ALA A 1 84 ? -3.772 15.442 5.957 1.00 84.50 84 ALA A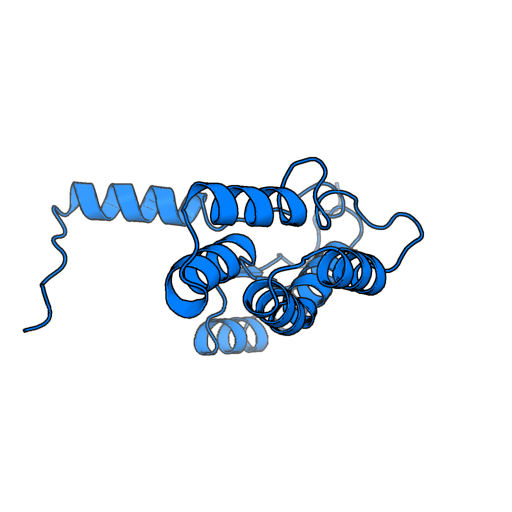 C 1
ATOM 658 O O . ALA A 1 84 ? -4.227 15.284 7.086 1.00 84.50 84 ALA A O 1
ATOM 659 N N . GLU A 1 85 ? -3.732 16.637 5.365 1.00 86.38 85 GLU A N 1
ATOM 660 C CA . GLU A 1 85 ? -4.230 17.886 5.960 1.00 86.38 85 GLU A CA 1
ATOM 661 C C . GLU A 1 85 ? -5.762 17.929 6.096 1.00 86.38 85 GLU A C 1
ATOM 663 O O . GLU A 1 85 ? -6.278 18.534 7.033 1.00 86.38 85 GLU A O 1
ATOM 668 N N . SER A 1 86 ? -6.499 17.260 5.203 1.00 84.69 86 SER A N 1
ATOM 669 C CA . SER A 1 86 ? -7.966 17.163 5.270 1.00 84.69 86 SER A CA 1
ATOM 670 C C . SER A 1 86 ? -8.488 16.179 6.327 1.00 84.69 86 SER A C 1
ATOM 672 O O . SER A 1 86 ? -9.686 16.147 6.606 1.00 84.69 86 SER A O 1
ATOM 674 N N . ILE A 1 87 ? -7.611 15.354 6.906 1.00 85.12 87 ILE A N 1
ATOM 675 C CA . ILE A 1 87 ? -7.988 14.305 7.852 1.00 85.12 87 ILE A CA 1
ATOM 676 C C . ILE A 1 87 ? -7.873 14.833 9.278 1.00 85.12 87 ILE A C 1
ATOM 678 O O . ILE A 1 87 ? -6.783 15.049 9.799 1.00 85.12 87 ILE A O 1
ATOM 682 N N . GLU A 1 88 ? -9.014 14.953 9.955 1.00 86.50 88 GLU A N 1
ATOM 683 C CA . GLU A 1 88 ? -9.069 15.406 11.352 1.00 86.50 88 GLU A CA 1
ATOM 684 C C . GLU A 1 88 ? -8.391 14.419 12.323 1.00 86.50 88 GLU A C 1
ATOM 686 O O . GLU A 1 88 ? -7.879 14.799 13.380 1.00 86.50 88 GLU A O 1
ATOM 691 N N . ASN A 1 89 ? -8.360 13.128 11.977 1.00 85.56 89 ASN A N 1
ATOM 692 C CA . ASN A 1 89 ? -7.761 12.103 12.822 1.00 85.56 89 ASN A CA 1
ATOM 693 C C . ASN A 1 89 ? -6.227 12.097 12.706 1.00 85.56 89 ASN A C 1
ATOM 695 O O . ASN A 1 89 ? -5.648 11.515 11.786 1.00 85.56 89 ASN A O 1
ATOM 699 N N . ARG A 1 90 ? -5.558 12.659 13.716 1.00 87.06 90 ARG A N 1
ATOM 700 C CA . ARG A 1 90 ? -4.090 12.768 13.780 1.00 87.06 90 ARG A CA 1
ATOM 701 C C . ARG A 1 90 ? -3.342 11.434 13.658 1.00 87.06 90 ARG A C 1
ATOM 703 O O . ARG A 1 90 ? -2.232 11.394 13.130 1.00 87.06 90 ARG A O 1
ATOM 710 N N . SER A 1 91 ? -3.913 10.338 14.151 1.00 86.56 91 SER A N 1
ATOM 711 C CA . SER A 1 91 ? -3.280 9.017 14.049 1.00 86.56 91 SER A CA 1
ATOM 712 C C . SER A 1 91 ? -3.313 8.491 12.614 1.00 86.56 91 SER A C 1
ATOM 714 O O . SER A 1 91 ? -2.343 7.885 12.160 1.00 86.56 91 SER A O 1
ATOM 716 N N . VAL A 1 92 ? -4.393 8.770 11.882 1.00 84.56 92 VAL A N 1
ATOM 717 C CA . VAL A 1 92 ? -4.511 8.458 10.451 1.00 84.56 92 VAL A CA 1
ATOM 718 C C . VAL A 1 92 ? -3.588 9.351 9.629 1.00 84.56 92 VAL A C 1
ATOM 720 O O . VAL A 1 92 ? -2.861 8.838 8.784 1.00 84.56 92 VAL A O 1
ATOM 723 N N . GLN A 1 93 ? -3.544 10.652 9.926 1.00 87.06 93 GLN A N 1
ATOM 724 C CA . GLN A 1 93 ? -2.620 11.597 9.295 1.00 87.06 93 GLN A CA 1
ATOM 725 C C . GLN A 1 93 ? -1.167 11.114 9.409 1.00 87.06 93 GLN A C 1
ATOM 727 O O . GLN A 1 93 ? -0.480 10.952 8.403 1.00 87.06 93 GLN A O 1
ATOM 732 N N . LYS A 1 94 ? -0.728 10.762 10.623 1.00 86.44 94 LYS A N 1
ATOM 733 C CA . LYS A 1 94 ? 0.621 10.233 10.862 1.00 86.44 94 LYS A CA 1
ATOM 734 C C . LYS A 1 94 ? 0.876 8.913 10.132 1.00 86.44 94 LYS A C 1
ATOM 736 O O . LYS A 1 94 ? 1.988 8.665 9.672 1.00 86.44 94 LYS A O 1
ATOM 741 N N . LEU A 1 95 ? -0.127 8.039 10.040 1.00 85.62 95 LEU A N 1
ATOM 742 C CA . LEU A 1 95 ? 0.001 6.794 9.286 1.00 85.62 95 LEU A CA 1
ATOM 743 C C . LEU A 1 95 ? 0.195 7.068 7.790 1.00 85.62 95 LEU A C 1
ATOM 745 O O . LEU A 1 95 ? 1.032 6.425 7.161 1.00 85.62 95 LEU A O 1
ATOM 749 N N . ILE A 1 96 ? -0.541 8.030 7.238 1.00 85.44 96 ILE A N 1
ATOM 750 C CA . ILE A 1 96 ? -0.401 8.454 5.845 1.00 85.44 96 ILE A CA 1
ATOM 751 C C . ILE A 1 96 ? 0.991 9.032 5.608 1.00 85.44 96 ILE A C 1
ATOM 753 O O . ILE A 1 96 ? 1.658 8.580 4.687 1.00 85.44 96 ILE A O 1
ATOM 757 N N . GLU A 1 97 ? 1.473 9.929 6.472 1.00 85.62 97 GLU A N 1
ATOM 758 C CA . GLU A 1 97 ? 2.832 10.488 6.395 1.00 85.62 97 GLU A CA 1
ATOM 759 C C . GLU A 1 97 ? 3.917 9.400 6.382 1.00 85.62 97 GLU A C 1
ATOM 761 O O . GLU A 1 97 ? 4.851 9.454 5.582 1.00 85.62 97 GLU A O 1
ATOM 766 N N . LEU A 1 98 ? 3.782 8.379 7.238 1.00 85.75 98 LEU A N 1
ATOM 767 C CA . LEU A 1 98 ? 4.699 7.234 7.275 1.00 85.75 98 LEU A CA 1
ATOM 768 C C . LEU A 1 98 ? 4.654 6.401 5.987 1.00 85.75 98 LEU A C 1
ATOM 770 O O . LEU A 1 98 ? 5.648 5.775 5.621 1.00 85.75 98 LEU A O 1
ATOM 774 N N . MET A 1 99 ? 3.508 6.377 5.311 1.00 83.12 99 MET A N 1
ATOM 775 C CA . MET A 1 99 ? 3.297 5.634 4.073 1.00 83.12 99 MET A CA 1
ATOM 776 C C . MET A 1 99 ? 3.616 6.417 2.807 1.00 83.12 99 MET A C 1
ATOM 778 O O . MET A 1 99 ? 3.852 5.790 1.772 1.00 83.12 99 MET A O 1
ATOM 782 N N . SER A 1 100 ? 3.658 7.749 2.872 1.00 85.06 100 SER A N 1
ATOM 783 C CA . SER A 1 100 ? 3.942 8.615 1.728 1.00 85.06 100 SER A CA 1
ATOM 784 C C . SER A 1 100 ? 5.159 8.156 0.920 1.00 85.06 100 SER A C 1
ATOM 786 O O . SER A 1 100 ? 5.029 8.054 -0.299 1.00 85.06 100 SER A O 1
ATOM 788 N N . PRO A 1 101 ? 6.305 7.778 1.532 1.00 84.06 101 PRO A N 1
ATOM 789 C CA . PRO A 1 101 ? 7.462 7.312 0.768 1.00 84.06 101 PRO A CA 1
ATOM 790 C C . PRO A 1 101 ? 7.172 6.064 -0.076 1.00 84.06 101 PRO A C 1
ATOM 792 O O . PRO A 1 101 ? 7.606 5.992 -1.223 1.00 84.06 101 PRO A O 1
ATOM 795 N N . LEU A 1 102 ? 6.407 5.104 0.460 1.00 80.88 102 LEU A N 1
ATOM 796 C CA . LEU A 1 102 ? 6.035 3.873 -0.248 1.00 80.88 102 LEU A CA 1
ATOM 797 C C . LEU A 1 102 ? 5.032 4.145 -1.374 1.00 80.88 102 LEU A C 1
ATOM 799 O O . LEU A 1 102 ? 5.126 3.547 -2.443 1.00 80.88 102 LEU A O 1
ATOM 803 N N . LEU A 1 103 ? 4.076 5.050 -1.150 1.00 80.06 103 LEU A N 1
ATOM 804 C CA . LEU A 1 103 ? 3.106 5.452 -2.171 1.00 80.06 103 LEU A CA 1
ATOM 805 C C . LEU A 1 103 ? 3.796 6.170 -3.341 1.00 80.06 103 LEU A C 1
ATOM 807 O O . LEU A 1 103 ? 3.506 5.871 -4.499 1.00 80.06 103 LEU A O 1
ATOM 811 N N . VAL A 1 104 ? 4.759 7.047 -3.043 1.00 80.69 104 VAL A N 1
ATOM 812 C CA . VAL A 1 104 ? 5.594 7.729 -4.043 1.00 80.69 104 VAL A CA 1
ATOM 813 C C . VAL A 1 104 ? 6.494 6.733 -4.786 1.00 80.69 104 VAL A C 1
ATOM 815 O O . VAL A 1 104 ? 6.591 6.805 -6.010 1.00 80.69 104 VAL A O 1
ATOM 818 N N . GLU A 1 105 ? 7.145 5.794 -4.085 1.00 78.81 105 GLU A N 1
ATOM 819 C CA . GLU A 1 105 ? 7.976 4.748 -4.710 1.00 78.81 105 GLU A CA 1
ATOM 820 C C . GLU A 1 105 ? 7.154 3.913 -5.699 1.00 78.81 105 GLU A C 1
ATOM 822 O O . GLU A 1 105 ? 7.570 3.722 -6.843 1.00 78.81 105 GLU A O 1
ATOM 827 N N . ASN A 1 106 ? 5.961 3.477 -5.289 1.00 78.06 106 ASN A N 1
ATOM 828 C CA . ASN A 1 106 ? 5.051 2.735 -6.152 1.00 78.06 106 ASN A CA 1
ATOM 829 C C . ASN A 1 106 ? 4.637 3.538 -7.386 1.00 78.06 106 ASN A C 1
ATOM 831 O O . ASN A 1 106 ? 4.652 2.995 -8.486 1.00 78.06 106 ASN A O 1
ATOM 835 N N . ALA A 1 107 ? 4.290 4.816 -7.221 1.00 75.06 107 ALA A N 1
ATOM 836 C CA . ALA A 1 107 ? 3.907 5.671 -8.340 1.00 75.06 107 ALA A CA 1
ATOM 837 C C . ALA A 1 107 ? 5.043 5.821 -9.360 1.00 75.06 107 ALA A C 1
ATOM 839 O O . ALA A 1 107 ? 4.826 5.596 -10.549 1.00 75.06 107 ALA A O 1
ATOM 840 N N . LYS A 1 108 ? 6.275 6.064 -8.896 1.00 74.81 108 LYS A N 1
ATOM 841 C CA . LYS A 1 108 ? 7.473 6.124 -9.753 1.00 74.81 108 LYS A CA 1
ATOM 842 C C . LYS A 1 108 ? 7.758 4.801 -10.460 1.00 74.81 108 LYS A C 1
ATOM 844 O O . LYS A 1 108 ? 8.142 4.786 -11.626 1.00 74.81 108 LYS A O 1
ATOM 849 N N . GLY A 1 109 ? 7.544 3.672 -9.781 1.00 67.50 109 GLY A N 1
ATOM 850 C CA . GLY A 1 109 ? 7.670 2.339 -10.380 1.00 67.50 109 GLY A CA 1
ATOM 851 C C . GLY A 1 109 ? 6.736 2.110 -11.578 1.00 67.50 109 GLY A C 1
ATOM 852 O O . GLY A 1 109 ? 7.032 1.271 -12.431 1.00 67.50 109 GLY A O 1
ATOM 853 N N . LEU A 1 110 ? 5.645 2.878 -11.665 1.00 66.06 110 LEU A N 1
ATOM 854 C CA . LEU A 1 110 ? 4.607 2.784 -12.694 1.00 66.06 110 LEU A CA 1
ATOM 855 C C . LEU A 1 110 ? 4.754 3.817 -13.823 1.00 66.06 110 LEU A C 1
ATOM 857 O O . LEU A 1 110 ? 4.060 3.701 -14.829 1.00 66.06 110 LEU A O 1
ATOM 861 N N . GLU A 1 111 ? 5.678 4.777 -13.711 1.00 65.75 111 GLU A N 1
ATOM 862 C CA . GLU A 1 111 ? 5.946 5.809 -14.731 1.00 65.75 111 GLU A CA 1
ATOM 863 C C . GLU A 1 111 ? 6.629 5.270 -16.007 1.00 65.75 111 GLU A C 1
ATOM 865 O O . GLU A 1 111 ? 6.947 6.032 -16.920 1.00 65.75 111 GLU A O 1
ATOM 870 N N . ARG A 1 112 ? 6.879 3.958 -16.110 1.00 62.53 112 ARG A N 1
ATOM 871 C CA . ARG A 1 112 ? 7.485 3.373 -17.313 1.00 62.53 112 ARG A CA 1
ATOM 872 C C . ARG A 1 112 ? 6.481 3.316 -18.482 1.00 62.53 112 ARG A C 1
ATOM 874 O O . ARG A 1 112 ? 5.330 2.915 -18.285 1.00 62.53 112 ARG A O 1
ATOM 881 N N . PRO A 1 113 ? 6.914 3.614 -19.725 1.00 54.75 113 PRO A N 1
ATOM 882 C CA . PRO A 1 113 ? 6.065 3.498 -20.909 1.00 54.75 113 PRO A CA 1
ATOM 883 C C . PRO A 1 113 ? 5.421 2.108 -21.009 1.00 54.75 113 PRO A C 1
ATOM 885 O O . PRO A 1 113 ? 6.107 1.091 -20.919 1.00 54.75 113 PRO A O 1
ATOM 888 N N . GLY A 1 114 ? 4.096 2.069 -21.178 1.00 54.94 114 GLY A N 1
ATOM 889 C CA . GLY A 1 114 ? 3.308 0.829 -21.240 1.00 54.94 114 GLY A CA 1
ATOM 890 C C . GLY A 1 114 ? 2.743 0.336 -19.901 1.00 54.94 114 GLY A C 1
ATOM 891 O O . GLY A 1 114 ? 2.007 -0.647 -19.896 1.00 54.94 114 GLY A O 1
ATOM 892 N N . LEU A 1 115 ? 3.035 1.014 -18.782 1.00 55.84 115 LEU A N 1
ATOM 893 C CA . LEU A 1 115 ? 2.606 0.599 -17.436 1.00 55.84 115 LEU A CA 1
ATOM 894 C C . LEU A 1 115 ? 1.613 1.523 -16.737 1.00 55.84 115 LEU A C 1
ATOM 896 O O . LEU A 1 115 ? 0.962 1.097 -15.781 1.00 55.84 115 LEU A O 1
ATOM 900 N N . HIS A 1 116 ? 1.421 2.730 -17.270 1.00 51.50 116 HIS A N 1
ATOM 901 C CA . HIS A 1 116 ? 0.505 3.742 -16.736 1.00 51.50 116 HIS A CA 1
ATOM 902 C C . HIS A 1 116 ? -0.943 3.255 -16.556 1.00 51.50 116 HIS A C 1
ATOM 904 O O . HIS A 1 116 ? -1.671 3.801 -15.735 1.00 51.50 116 HIS A O 1
ATOM 910 N N . PHE A 1 117 ? -1.359 2.212 -17.280 1.00 44.97 117 PHE A N 1
ATOM 911 C CA . PHE A 1 117 ? -2.728 1.691 -17.241 1.00 44.97 117 PHE A CA 1
ATOM 912 C C . PHE A 1 117 ? -2.919 0.466 -16.338 1.00 44.97 117 PHE A C 1
ATOM 914 O O . PHE A 1 117 ? -4.055 0.058 -16.119 1.00 44.97 117 PHE A O 1
ATOM 921 N N . ALA A 1 118 ? -1.846 -0.151 -15.828 1.00 49.34 118 ALA A N 1
ATOM 922 C CA . ALA A 1 118 ? -1.954 -1.512 -15.304 1.00 49.34 118 ALA A CA 1
ATOM 923 C C . ALA A 1 118 ? -2.021 -1.632 -13.776 1.00 49.34 118 ALA A C 1
ATOM 925 O O . ALA A 1 118 ? -2.608 -2.607 -13.313 1.00 49.34 118 ALA A O 1
ATOM 926 N N . CYS A 1 119 ? -1.415 -0.740 -12.975 1.00 54.31 119 CYS A N 1
ATOM 927 C CA . CYS A 1 119 ? -1.138 -1.121 -11.578 1.00 54.31 119 CYS A CA 1
ATOM 928 C C . CYS A 1 119 ? -0.955 -0.052 -10.475 1.00 54.31 119 CYS A C 1
ATOM 930 O O . CYS A 1 119 ? -0.278 -0.365 -9.495 1.00 54.31 119 CYS A O 1
ATOM 932 N N . PRO A 1 120 ? -1.583 1.143 -10.492 1.00 53.00 120 PRO A N 1
ATOM 933 C CA . PRO A 1 120 ? -1.606 1.972 -9.276 1.00 53.00 120 PRO A CA 1
ATOM 934 C C . PRO A 1 120 ? -2.231 1.234 -8.082 1.00 53.00 120 PRO A C 1
ATOM 936 O O . PRO A 1 120 ? -1.853 1.444 -6.934 1.00 53.00 120 PRO A O 1
ATOM 939 N N . LEU A 1 121 ? -3.131 0.295 -8.380 1.00 60.12 121 LEU A N 1
ATOM 940 C CA . LEU A 1 121 ? -3.842 -0.566 -7.444 1.00 60.12 121 LEU A CA 1
ATOM 941 C C . LEU A 1 121 ? -3.255 -1.982 -7.373 1.00 60.12 121 LEU A C 1
ATOM 943 O O . LEU A 1 121 ? -4.006 -2.924 -7.115 1.00 60.12 121 LEU A O 1
ATOM 947 N N . TRP A 1 122 ? -1.952 -2.173 -7.638 1.00 68.50 122 TRP A N 1
ATOM 948 C CA . TRP A 1 122 ? -1.370 -3.514 -7.541 1.00 68.50 122 TRP A CA 1
ATOM 949 C C . TRP A 1 122 ? -1.635 -4.094 -6.147 1.00 68.50 122 TRP A C 1
ATOM 951 O O . TRP A 1 122 ? -1.229 -3.557 -5.112 1.00 68.50 122 TRP A O 1
ATOM 961 N N . THR A 1 123 ? -2.365 -5.200 -6.140 1.00 66.06 123 THR A N 1
ATOM 962 C CA . THR A 1 123 ? -2.695 -5.961 -4.945 1.00 66.06 123 THR A CA 1
ATOM 963 C C . THR A 1 123 ? -2.161 -7.366 -5.108 1.00 66.06 123 THR A C 1
ATOM 965 O O . THR A 1 123 ? -2.120 -7.914 -6.210 1.00 66.06 123 THR A O 1
ATOM 968 N N . ASN A 1 124 ? -1.813 -7.984 -3.986 1.00 68.94 124 ASN A N 1
ATOM 969 C CA . ASN A 1 124 ? -1.390 -9.375 -3.967 1.00 68.94 124 ASN A CA 1
ATOM 970 C C . ASN A 1 124 ? -2.579 -10.366 -4.045 1.00 68.94 124 ASN A C 1
ATOM 972 O O . ASN A 1 124 ? -2.439 -11.539 -3.706 1.00 68.94 124 ASN A O 1
ATOM 976 N N . ASN A 1 125 ? -3.764 -9.918 -4.488 1.00 67.69 125 ASN A N 1
ATOM 977 C CA . ASN A 1 125 ? -5.029 -10.664 -4.402 1.00 67.69 125 ASN A CA 1
ATOM 978 C C . ASN A 1 125 ? -4.969 -12.051 -5.060 1.00 67.69 125 ASN A C 1
ATOM 980 O O . ASN A 1 125 ? -5.602 -12.994 -4.582 1.00 67.69 125 ASN A O 1
ATOM 984 N N . ASN A 1 126 ? -4.195 -12.199 -6.139 1.00 66.38 126 ASN A N 1
ATOM 985 C CA . ASN A 1 126 ? -4.019 -13.490 -6.807 1.00 66.38 126 ASN A CA 1
ATOM 986 C C . ASN A 1 126 ? -3.296 -14.501 -5.903 1.00 66.38 126 ASN A C 1
ATOM 988 O O . ASN A 1 126 ? -3.711 -15.658 -5.819 1.00 66.38 126 ASN A O 1
ATOM 992 N N . PHE A 1 127 ? -2.257 -14.074 -5.180 1.00 71.69 127 PHE A N 1
ATOM 993 C CA . PHE A 1 127 ? -1.566 -14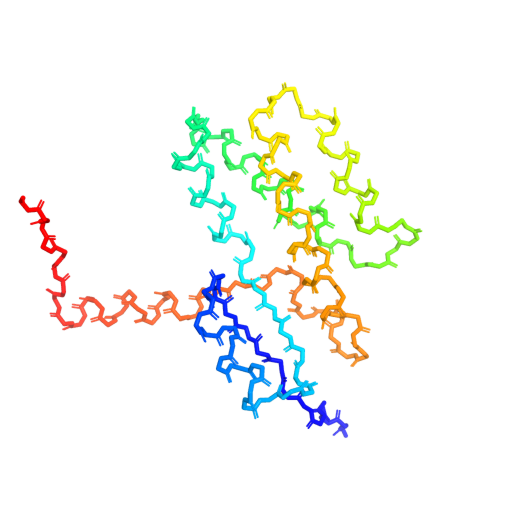.941 -4.226 1.00 71.69 127 PHE A CA 1
ATOM 994 C C . PHE A 1 127 ? -2.372 -15.146 -2.946 1.00 71.69 127 PHE A C 1
ATOM 996 O O . PHE A 1 127 ? -2.310 -16.229 -2.373 1.00 71.69 127 PHE A O 1
ATOM 1003 N N . GLU A 1 128 ? -3.164 -14.169 -2.501 1.00 74.25 128 GLU A N 1
ATOM 1004 C CA . GLU A 1 128 ? -4.068 -14.362 -1.360 1.00 74.25 128 GLU A CA 1
ATOM 1005 C C . GLU A 1 128 ? -5.155 -15.394 -1.652 1.00 74.25 128 GLU A C 1
ATOM 1007 O O . GLU A 1 128 ? -5.404 -16.277 -0.830 1.00 74.25 128 GLU A O 1
ATOM 1012 N N . SER A 1 129 ? -5.738 -15.338 -2.850 1.00 76.75 129 SER A N 1
ATOM 1013 C CA . SER A 1 129 ? -6.722 -16.319 -3.316 1.00 76.75 129 SER A CA 1
ATOM 1014 C C . SER A 1 129 ? -6.107 -17.719 -3.393 1.00 76.75 129 SER A C 1
ATOM 1016 O O . SER A 1 129 ? -6.698 -18.688 -2.912 1.00 76.75 129 SER A O 1
ATOM 1018 N N . LEU A 1 130 ? -4.881 -17.831 -3.920 1.00 78.62 130 LEU A N 1
ATOM 1019 C CA . LEU A 1 130 ? -4.138 -19.092 -3.937 1.00 78.62 130 LEU A CA 1
ATOM 1020 C C . LEU A 1 130 ? -3.829 -19.584 -2.516 1.00 78.62 130 LEU A C 1
ATOM 1022 O O . LEU A 1 130 ? -4.036 -20.756 -2.211 1.00 78.62 130 LEU A O 1
ATOM 1026 N N . ASN A 1 131 ? -3.393 -18.696 -1.623 1.00 82.06 131 ASN A N 1
ATOM 1027 C CA . ASN A 1 131 ? -3.137 -19.018 -0.222 1.00 82.06 131 ASN A CA 1
ATOM 1028 C C . ASN A 1 131 ? -4.402 -19.511 0.481 1.00 82.06 131 ASN A C 1
ATOM 1030 O O . ASN A 1 131 ? -4.334 -20.452 1.268 1.00 82.06 131 ASN A O 1
ATOM 1034 N N . GLN A 1 132 ? -5.557 -18.902 0.214 1.00 80.12 132 GLN A N 1
ATOM 1035 C CA . GLN A 1 132 ? -6.833 -19.346 0.762 1.00 80.12 132 GLN A CA 1
ATOM 1036 C C . GLN A 1 132 ? -7.192 -20.746 0.259 1.00 80.12 132 GLN A C 1
ATOM 1038 O O . GLN A 1 132 ? -7.523 -21.609 1.073 1.00 80.12 132 GLN A O 1
ATOM 1043 N N . PHE A 1 133 ? -7.070 -20.988 -1.049 1.00 86.06 133 PHE A N 1
ATOM 1044 C CA . PHE A 1 133 ? -7.296 -22.307 -1.635 1.00 86.06 133 PHE A CA 1
ATOM 1045 C C . PHE A 1 133 ? -6.371 -23.365 -1.020 1.00 86.06 133 PHE A C 1
ATOM 1047 O O . PHE A 1 133 ? -6.839 -24.412 -0.582 1.00 86.06 133 PHE A O 1
ATOM 1054 N N . LEU A 1 134 ? -5.071 -23.076 -0.902 1.00 84.81 134 LEU A N 1
ATOM 1055 C CA . LEU A 1 134 ? -4.095 -23.986 -0.297 1.00 84.81 134 LEU A CA 1
ATOM 1056 C C . LEU A 1 134 ? -4.402 -24.262 1.179 1.00 84.81 134 LEU A C 1
ATOM 1058 O O . LEU A 1 134 ? -4.374 -25.416 1.605 1.00 84.81 134 LEU A O 1
ATOM 1062 N N . LYS A 1 135 ? -4.749 -23.231 1.960 1.00 86.62 135 LYS A N 1
ATOM 1063 C CA . LYS A 1 135 ? -5.157 -23.392 3.364 1.00 86.62 135 LYS A CA 1
ATOM 1064 C C . LYS A 1 135 ? -6.381 -24.298 3.490 1.00 86.62 135 LYS A C 1
ATOM 1066 O O . LYS A 1 135 ? -6.409 -25.146 4.377 1.00 86.62 135 LYS A O 1
ATOM 1071 N N . GLN A 1 136 ? -7.368 -24.145 2.608 1.00 86.88 136 GLN A N 1
ATOM 1072 C CA . GLN A 1 136 ? -8.556 -25.000 2.582 1.00 86.88 136 GLN A CA 1
ATOM 1073 C C . GLN A 1 136 ? -8.212 -26.438 2.177 1.00 86.88 136 GLN A C 1
ATOM 1075 O O . GLN A 1 136 ? -8.580 -27.370 2.889 1.00 86.88 136 GLN A O 1
ATOM 1080 N N . ALA A 1 137 ? -7.458 -26.617 1.089 1.00 90.44 137 ALA A N 1
ATOM 1081 C CA . ALA A 1 137 ? -7.061 -27.926 0.574 1.00 90.44 137 ALA A CA 1
ATOM 1082 C C . ALA A 1 137 ? -6.241 -28.734 1.592 1.00 90.44 137 ALA A C 1
ATOM 1084 O O . ALA A 1 137 ? -6.424 -29.941 1.722 1.00 90.44 137 ALA A O 1
ATOM 1085 N N . LEU A 1 138 ? -5.373 -28.064 2.354 1.00 91.19 138 LEU A N 1
ATOM 1086 C CA . LEU A 1 138 ? -4.542 -28.687 3.386 1.00 91.19 138 LEU A CA 1
ATOM 1087 C C . LEU A 1 138 ? -5.223 -28.759 4.758 1.00 91.19 138 LEU A C 1
ATOM 1089 O O . LEU A 1 138 ? -4.612 -29.234 5.712 1.00 91.19 138 LEU A O 1
ATOM 1093 N N . SER A 1 139 ? -6.465 -28.273 4.891 1.00 88.06 139 SER A N 1
ATOM 1094 C CA . SER A 1 139 ? -7.135 -28.113 6.190 1.00 88.06 139 SER A CA 1
ATOM 1095 C C . SER A 1 139 ? -6.260 -27.381 7.218 1.00 88.06 139 SER A C 1
ATOM 1097 O O . SER A 1 139 ? -6.253 -27.715 8.406 1.00 88.06 139 SER A O 1
ATOM 1099 N N . TRP A 1 140 ? -5.496 -26.389 6.757 1.00 82.50 140 TRP A N 1
ATOM 1100 C CA . TRP A 1 140 ? -4.553 -25.642 7.576 1.00 82.50 140 TRP A CA 1
ATOM 1101 C C . TRP A 1 140 ? -5.299 -24.910 8.693 1.00 82.50 140 TRP A C 1
ATOM 1103 O O . TRP A 1 140 ? -6.154 -24.059 8.436 1.00 82.50 140 TRP A O 1
ATOM 1113 N N . ARG A 1 141 ? -4.960 -25.209 9.950 1.00 79.25 141 ARG A N 1
ATOM 1114 C CA . ARG A 1 141 ? -5.507 -24.527 11.129 1.00 79.25 141 ARG A CA 1
ATOM 1115 C C . ARG A 1 141 ? -4.419 -23.676 11.763 1.00 79.25 141 ARG A C 1
ATOM 1117 O O . ARG A 1 141 ? -3.337 -24.176 12.053 1.00 79.25 141 ARG A O 1
ATOM 1124 N N . SER A 1 142 ? -4.712 -22.401 12.006 1.00 73.06 142 SER A N 1
ATOM 1125 C CA . SER A 1 142 ? -3.825 -21.542 12.788 1.00 73.06 142 SER A CA 1
ATOM 1126 C C . SER A 1 142 ? -3.721 -22.098 14.206 1.00 73.06 142 SER A C 1
ATOM 1128 O O . SER A 1 142 ? -4.714 -22.138 14.935 1.00 73.06 142 SER A O 1
ATOM 1130 N N . LEU A 1 143 ? -2.528 -22.548 14.592 1.00 75.94 143 LEU A N 1
ATOM 1131 C CA . LEU A 1 143 ? -2.245 -22.899 15.977 1.00 75.94 143 LEU A CA 1
ATOM 1132 C C . LEU A 1 143 ? -2.261 -21.606 16.794 1.00 75.94 143 LEU A C 1
ATOM 1134 O O . LEU A 1 143 ? -1.591 -20.636 16.439 1.00 75.94 143 LEU A O 1
ATOM 1138 N N . LYS A 1 144 ? -3.051 -21.574 17.869 1.00 60.25 144 LYS A N 1
ATOM 1139 C CA . LYS A 1 144 ? -2.940 -20.491 18.846 1.00 60.25 144 LYS A CA 1
ATOM 1140 C C . LYS A 1 144 ? -1.576 -20.633 19.513 1.00 60.25 144 LYS A C 1
ATOM 1142 O O . LYS A 1 144 ? -1.293 -21.685 20.081 1.00 60.25 144 LYS A O 1
ATOM 1147 N N . LEU A 1 145 ? -0.748 -19.598 19.415 1.00 53.72 145 LEU A N 1
ATOM 1148 C CA . LEU A 1 145 ? 0.408 -19.458 20.293 1.00 53.72 145 LEU A CA 1
ATOM 1149 C C . LEU A 1 145 ? -0.140 -19.339 21.722 1.00 53.72 145 LEU A C 1
ATOM 1151 O O . LEU A 1 145 ? -0.963 -18.460 21.984 1.00 53.72 145 LEU A O 1
ATOM 1155 N N . ILE A 1 146 ? 0.226 -20.304 22.568 1.00 55.84 146 ILE A N 1
ATOM 1156 C CA . ILE A 1 146 ? -0.068 -20.334 24.007 1.00 55.84 146 ILE A CA 1
ATOM 1157 C C . ILE A 1 146 ? 1.005 -19.516 24.716 1.00 55.84 146 ILE A C 1
ATOM 1159 O O . ILE A 1 146 ? 2.187 -19.688 24.336 1.00 55.84 146 ILE A O 1
#

Foldseek 3Di:
DDDPPAEAAEEAPDPVVVVVCCVVGVPHQYAHQLLVVLLVCCVPPVPDDPVVSVVLSCCQQNCVHLLNDADDPDQSLVVLVVVLVVDPRVSSSVSSVVCSVNLNSNSVSQPDPPRSPPPSNDHPVVVVVVVVVVCVVVVPDDDPDD

Radius of gyration: 17.08 Å; chains: 1; bounding box: 36×47×54 Å

Secondary structure (DSSP, 8-state):
----SS--EEE-S-HHHHHHHHHH-TTS-EEE-HHHHHHHHIIIII---HHHHHHHHHHHHSTTSTTTS-S-SS-HHHHHHHHHHH---HHHHHHHHHHHHHHHHHHHHH-STTTTTT-TT---HHHHHHHHHHHHHTT---PPP-